Protein AF-0000000085168141 (afdb_homodimer)

Sequence (142 aa):
MNLNTAPNLSRPDDFYEALIEMHRGLDDEASQAVNARLILLLCNHIGGHDVLLDAMRSARAGVAAPLAEAAMNLNTAPNLSRPDDFYEALIEMHRGLDDEASQAVNARLILLLCNHIGGHDVLLDAMRSARAGVAAPLAEAA

Solvent-accessible surface area (backbone atoms only — not comparable to full-atom values): 7768 Å² total; per-residue (Å²): 127,72,60,41,82,57,92,39,49,86,52,59,65,60,50,52,51,49,57,51,57,60,42,54,96,50,52,75,68,51,35,48,52,22,52,53,43,28,47,55,42,51,49,24,48,67,33,44,65,65,24,52,54,46,33,47,51,50,15,39,48,63,61,60,42,62,60,60,68,71,102,123,74,61,41,82,57,92,40,47,86,51,58,65,58,50,53,50,49,58,52,57,61,42,55,96,48,52,75,68,51,36,48,50,24,51,52,43,26,48,55,43,51,48,24,48,68,32,44,65,65,23,50,52,45,32,46,51,49,16,39,48,64,60,61,47,62,61,61,69,72,102

Radius of gyration: 14.92 Å; Cα contacts (8 Å, |Δi|>4): 152; chains: 2; bounding box: 32×31×48 Å

pLDDT: mean 86.43, std 14.11, range [35.09, 95.12]

Secondary structure (DSSP, 8-state):
-----S---S-HHHHHHHHHHHHTT--HHHHHHHHHHHHHHHHHHH--HHHHHHHHHHHHHHHHHHHHHT-/-----S---S-HHHHHHHHHHHHTT--HHHHHHHHHHHHHHHHHHH--HHHHHHHHHHHHHHHHTTTTTT-

Structure (mmCIF, N/CA/C/O backbone):
data_AF-0000000085168141-model_v1
#
loop_
_entity.id
_entity.type
_entity.pdbx_description
1 polymer 'DUF2783 domain-containing protein'
#
loop_
_atom_site.group_PDB
_atom_site.id
_atom_site.type_symbol
_atom_site.label_atom_id
_atom_site.label_alt_id
_atom_site.label_comp_id
_atom_site.label_asym_id
_atom_site.label_entity_id
_atom_site.label_seq_id
_atom_site.pdbx_PDB_ins_code
_atom_site.Cartn_x
_atom_site.Cartn_y
_atom_site.Cartn_z
_atom_site.occupancy
_atom_site.B_iso_or_equiv
_atom_site.auth_seq_id
_atom_site.auth_comp_id
_atom_site.auth_asym_id
_atom_site.auth_atom_id
_atom_site.pdbx_PDB_model_num
ATOM 1 N N . MET A 1 1 ? -15.062 -13.039 -2.744 1 62.69 1 MET A N 1
ATOM 2 C CA . MET A 1 1 ? -15.078 -11.617 -3.092 1 62.69 1 MET A CA 1
ATOM 3 C C . MET A 1 1 ? -13.695 -11.133 -3.486 1 62.69 1 MET A C 1
ATOM 5 O O . MET A 1 1 ? -12.711 -11.406 -2.791 1 62.69 1 MET A O 1
ATOM 9 N N . ASN A 1 2 ? -13.422 -10.75 -4.789 1 82.88 2 ASN A N 1
ATOM 10 C CA . ASN A 1 2 ? -12.141 -10.523 -5.445 1 82.88 2 ASN A CA 1
ATOM 11 C C . ASN A 1 2 ? -11.766 -9.039 -5.449 1 82.88 2 ASN A C 1
ATOM 13 O O . ASN A 1 2 ? -12.617 -8.18 -5.223 1 82.88 2 ASN A O 1
ATOM 17 N N . LEU A 1 3 ? -10.531 -8.75 -5.543 1 91.25 3 LEU A N 1
ATOM 18 C CA . LEU A 1 3 ? -10.008 -7.387 -5.664 1 91.25 3 LEU A CA 1
ATOM 19 C C . LEU A 1 3 ? -10.805 -6.59 -6.691 1 91.25 3 LEU A C 1
ATOM 21 O O . LEU A 1 3 ? -11.125 -7.102 -7.766 1 91.25 3 LEU A O 1
ATOM 25 N N . ASN A 1 4 ? -11.281 -5.418 -6.312 1 92.62 4 ASN A N 1
ATOM 26 C CA . ASN A 1 4 ? -11.969 -4.512 -7.223 1 92.62 4 ASN A CA 1
ATOM 27 C C . ASN A 1 4 ? -10.992 -3.635 -7.992 1 92.62 4 ASN A C 1
ATOM 29 O O . ASN A 1 4 ? -10.391 -2.723 -7.422 1 92.62 4 ASN A O 1
ATOM 33 N N . THR A 1 5 ? -10.828 -3.885 -9.273 1 90.12 5 THR A N 1
ATOM 34 C CA . THR A 1 5 ? -9.891 -3.133 -10.094 1 90.12 5 THR A 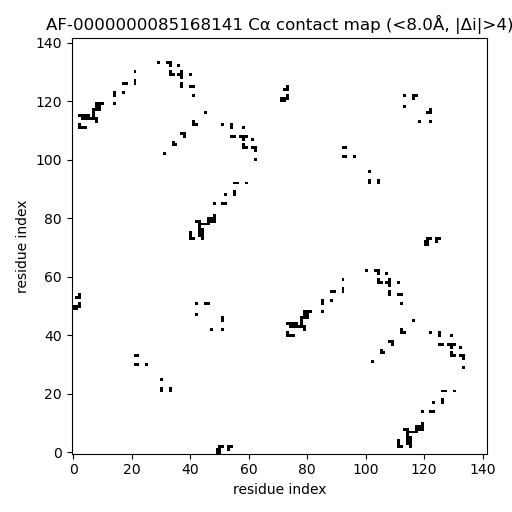CA 1
ATOM 35 C C . THR A 1 5 ? -10.625 -2.098 -10.945 1 90.12 5 THR A C 1
ATOM 37 O O . THR A 1 5 ? -10.008 -1.408 -11.758 1 90.12 5 THR A O 1
ATOM 40 N N . ALA A 1 6 ? -11.891 -2.066 -10.797 1 90.75 6 ALA A N 1
ATOM 41 C CA . ALA A 1 6 ? -12.68 -1.039 -11.477 1 90.75 6 ALA A CA 1
ATOM 42 C C . ALA A 1 6 ? -12.523 0.315 -10.789 1 90.75 6 ALA A C 1
ATOM 44 O O . ALA A 1 6 ? -12.312 0.384 -9.578 1 90.75 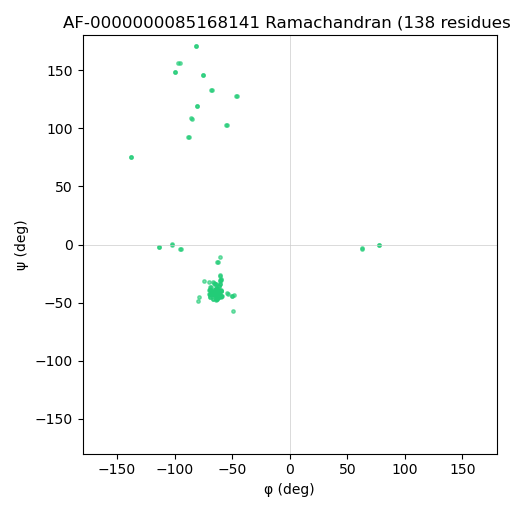6 ALA A O 1
ATOM 45 N N . PRO A 1 7 ? -12.539 1.38 -11.547 1 89.94 7 PRO A N 1
ATOM 46 C CA . PRO A 1 7 ? -12.406 2.709 -10.945 1 89.94 7 PRO A CA 1
ATOM 47 C C . PRO A 1 7 ? -13.438 2.975 -9.852 1 89.94 7 PRO A C 1
ATOM 49 O O . PRO A 1 7 ? -14.625 3.137 -10.148 1 89.94 7 PRO A O 1
ATOM 52 N N . ASN A 1 8 ? -13.023 2.881 -8.711 1 91.81 8 ASN A N 1
ATOM 53 C CA . ASN A 1 8 ? -13.891 3.102 -7.559 1 91.81 8 ASN A CA 1
ATOM 54 C C . ASN A 1 8 ? -13.477 4.344 -6.773 1 91.81 8 ASN A C 1
ATOM 56 O O . ASN A 1 8 ? -14.117 4.703 -5.785 1 91.81 8 ASN A O 1
ATOM 60 N N . LEU A 1 9 ? -12.461 4.902 -7.227 1 89 9 LEU A N 1
ATOM 61 C CA . LEU A 1 9 ? -11.977 6.105 -6.551 1 89 9 LEU A CA 1
ATOM 62 C C . LEU A 1 9 ? -12.789 7.328 -6.973 1 89 9 LEU A C 1
ATOM 64 O O . LEU A 1 9 ? -12.938 7.598 -8.164 1 89 9 LEU A O 1
ATOM 68 N N . SER A 1 10 ? -13.461 7.992 -6.043 1 86.5 10 SER A N 1
ATOM 69 C CA . SER A 1 10 ? -14.281 9.164 -6.34 1 86.5 10 SER A CA 1
ATOM 70 C C . SER A 1 10 ? -13.422 10.336 -6.797 1 86.5 10 SER A C 1
ATOM 72 O O . SER A 1 10 ? -13.836 11.125 -7.652 1 86.5 10 SER A O 1
ATOM 74 N N . ARG A 1 11 ? -12.211 10.438 -6.277 1 89.44 11 ARG A N 1
ATOM 75 C CA . ARG A 1 11 ? -11.297 11.539 -6.582 1 89.44 11 ARG A CA 1
ATOM 76 C C . ARG A 1 11 ? -9.875 11.023 -6.777 1 89.44 11 ARG A C 1
ATOM 78 O O . ARG A 1 11 ? -9.008 11.25 -5.93 1 89.44 11 ARG A O 1
ATOM 85 N N . PRO A 1 12 ? -9.609 10.391 -7.934 1 90.88 12 PRO A N 1
ATOM 86 C CA . PRO A 1 12 ? -8.281 9.82 -8.195 1 90.88 12 PRO A CA 1
ATOM 87 C C . PRO A 1 12 ? -7.172 10.867 -8.164 1 90.88 12 PRO A C 1
ATOM 89 O O . PRO A 1 12 ? -6.035 10.555 -7.801 1 90.88 12 PRO A O 1
ATOM 92 N N . ASP A 1 13 ? -7.539 12.094 -8.531 1 92.62 13 ASP A N 1
ATOM 93 C CA . ASP A 1 13 ? -6.57 13.18 -8.5 1 92.62 13 ASP A CA 1
ATOM 94 C C . ASP A 1 13 ? -6.105 13.469 -7.078 1 92.62 13 ASP A C 1
ATOM 96 O O . ASP A 1 13 ? -4.914 13.672 -6.836 1 92.62 13 ASP A O 1
ATOM 100 N N . ASP A 1 14 ? -7.074 13.555 -6.234 1 90.44 14 ASP A N 1
ATOM 101 C CA . ASP A 1 14 ? -6.773 13.82 -4.832 1 90.44 14 ASP A CA 1
ATOM 102 C C . ASP A 1 14 ? -5.926 12.703 -4.227 1 90.44 14 ASP A C 1
ATOM 104 O O . ASP A 1 14 ? -4.988 12.969 -3.473 1 90.44 14 ASP A O 1
ATOM 108 N N . PHE A 1 15 ? -6.324 11.578 -4.648 1 89.19 15 PHE A N 1
ATOM 109 C CA . PHE A 1 15 ? -5.602 10.406 -4.156 1 89.19 15 PHE A CA 1
ATOM 110 C C . PHE A 1 15 ? -4.148 10.438 -4.621 1 89.19 15 PHE A C 1
ATOM 112 O O . PHE A 1 15 ? -3.234 10.227 -3.822 1 89.19 15 PHE A O 1
ATOM 119 N N . TYR A 1 16 ? -4.016 10.734 -5.934 1 90.62 16 TYR A N 1
ATOM 120 C CA . TYR A 1 16 ? -2.682 10.812 -6.52 1 90.62 16 TYR A CA 1
ATOM 121 C C . TYR A 1 16 ? -1.844 11.883 -5.832 1 90.62 16 TYR A C 1
ATOM 123 O O . TYR A 1 16 ? -0.673 11.656 -5.52 1 90.62 16 TYR A O 1
ATOM 131 N N . GLU A 1 17 ? -2.432 12.953 -5.531 1 93.06 17 GLU A N 1
ATOM 132 C CA . GLU A 1 17 ? -1.768 14.062 -4.844 1 93.06 17 GLU A CA 1
ATOM 133 C C . GLU A 1 17 ? -1.353 13.664 -3.43 1 93.06 17 GLU A C 1
ATOM 135 O O . GLU A 1 17 ? -0.245 13.984 -2.99 1 93.06 17 GLU A O 1
ATOM 140 N N . ALA A 1 18 ? -2.229 12.938 -2.773 1 91.31 18 ALA A N 1
ATOM 141 C CA . ALA A 1 18 ? -1.964 12.484 -1.411 1 91.31 18 ALA A CA 1
ATOM 142 C C . ALA A 1 18 ? -0.78 11.516 -1.375 1 91.31 18 ALA A C 1
ATOM 144 O O . ALA A 1 18 ? 0.065 11.594 -0.479 1 91.31 18 ALA A O 1
ATOM 145 N N . LEU A 1 19 ? -0.724 10.641 -2.367 1 91.31 19 LEU A N 1
ATOM 146 C CA . LEU A 1 19 ? 0.372 9.688 -2.477 1 91.31 19 LEU A CA 1
ATOM 147 C C . LEU A 1 19 ? 1.707 10.406 -2.637 1 91.31 19 LEU A C 1
ATOM 149 O O . LEU A 1 19 ? 2.693 10.047 -1.991 1 91.31 19 LEU A O 1
ATOM 153 N N . ILE A 1 20 ? 1.742 11.492 -3.461 1 90.69 20 ILE A N 1
A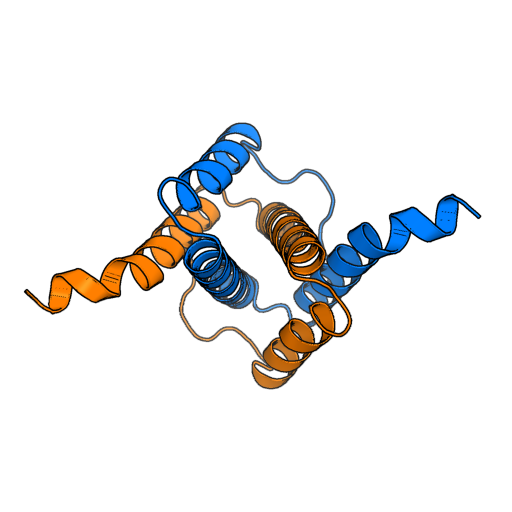TOM 154 C CA . ILE A 1 20 ? 2.943 12.281 -3.705 1 90.69 20 ILE A CA 1
ATOM 155 C C . ILE A 1 20 ? 3.35 13.008 -2.426 1 90.69 20 ILE A C 1
ATOM 157 O O . ILE A 1 20 ? 4.523 13 -2.045 1 90.69 20 ILE A O 1
ATOM 161 N N . GLU A 1 21 ? 2.432 13.609 -1.801 1 91.06 21 GLU A N 1
ATOM 162 C CA . GLU A 1 21 ? 2.676 14.375 -0.585 1 91.06 21 GLU A CA 1
ATOM 163 C C . GLU A 1 21 ? 3.23 13.492 0.527 1 91.06 21 GLU A C 1
ATOM 165 O O . GLU A 1 21 ? 4.059 13.938 1.327 1 91.06 21 GLU A O 1
ATOM 170 N N . MET A 1 22 ? 2.754 12.266 0.571 1 90.81 22 MET A N 1
ATOM 171 C CA . MET A 1 22 ? 3.189 11.305 1.577 1 90.81 22 MET A CA 1
ATOM 172 C C . MET A 1 22 ? 4.688 11.039 1.467 1 90.81 22 MET A C 1
ATOM 174 O O . MET A 1 22 ? 5.348 10.758 2.469 1 90.81 22 MET A O 1
ATOM 178 N N . HIS A 1 23 ? 5.164 11.07 0.253 1 91.12 23 HIS A N 1
ATOM 179 C CA . HIS A 1 23 ? 6.574 10.789 0.016 1 91.12 23 HIS A CA 1
ATOM 180 C C . HIS A 1 23 ? 7.395 12.078 -0.036 1 91.12 23 HIS A C 1
ATOM 182 O O . HIS A 1 23 ? 8.625 12.031 -0.125 1 91.12 23 HIS A O 1
ATOM 188 N N . ARG A 1 24 ? 6.688 13.18 0.067 1 90.19 24 ARG A N 1
ATOM 189 C CA . ARG A 1 24 ? 7.379 14.461 -0.051 1 90.19 24 ARG A CA 1
ATOM 190 C C . ARG A 1 24 ? 8.305 14.695 1.137 1 90.19 24 ARG A C 1
ATOM 192 O O . ARG A 1 24 ? 7.898 14.531 2.289 1 90.19 24 ARG A O 1
ATOM 199 N N . GLY A 1 25 ? 9.531 15.109 0.922 1 91 25 GLY A N 1
ATOM 200 C CA . GLY A 1 25 ? 10.477 15.414 1.987 1 91 25 GLY A CA 1
ATOM 201 C C . GLY A 1 25 ? 11.086 14.18 2.621 1 91 25 GLY A C 1
ATOM 202 O O . GLY A 1 25 ? 11.789 14.273 3.627 1 91 25 GLY A O 1
ATOM 203 N N . LEU A 1 26 ? 10.727 12.984 2.189 1 89 26 LEU A N 1
ATOM 204 C CA . LEU A 1 26 ? 11.219 11.734 2.75 1 89 26 LEU A CA 1
ATOM 205 C C . LEU A 1 26 ? 12.344 11.156 1.894 1 89 26 LEU A C 1
ATOM 207 O O . LEU A 1 26 ? 12.414 11.422 0.692 1 89 26 LEU A O 1
ATOM 211 N N . ASP A 1 27 ? 13.32 10.438 2.574 1 90.19 27 ASP A N 1
ATOM 212 C CA . ASP A 1 27 ? 14.359 9.711 1.847 1 90.19 27 ASP A CA 1
ATOM 213 C C . ASP A 1 27 ? 13.844 8.359 1.359 1 90.19 27 ASP A C 1
ATOM 215 O O . ASP A 1 27 ? 12.75 7.938 1.731 1 90.19 27 ASP A O 1
ATOM 219 N N . ASP A 1 28 ? 14.539 7.609 0.543 1 88.12 28 ASP A N 1
ATOM 220 C CA . ASP A 1 28 ? 14.141 6.324 -0.019 1 88.12 28 ASP A CA 1
ATOM 221 C C . ASP A 1 28 ? 13.742 5.34 1.082 1 88.12 28 ASP A C 1
ATOM 223 O O . ASP A 1 28 ? 12.727 4.656 0.976 1 88.12 28 ASP A O 1
ATOM 227 N N . GLU A 1 29 ? 14.562 5.41 2.092 1 90.31 29 GLU A N 1
ATOM 228 C CA . GLU A 1 29 ? 14.328 4.496 3.203 1 90.31 29 GLU A CA 1
ATOM 229 C C . GLU A 1 29 ? 13.039 4.844 3.939 1 90.31 29 GLU A C 1
ATOM 231 O O . GLU A 1 29 ? 12.227 3.961 4.227 1 90.31 29 GLU A O 1
ATOM 236 N N . ALA A 1 30 ? 12.852 6.168 4.145 1 92.19 30 ALA A N 1
ATOM 237 C CA . ALA A 1 30 ? 11.656 6.652 4.828 1 92.19 30 ALA A CA 1
ATOM 238 C C . ALA A 1 30 ? 10.414 6.453 3.969 1 92.19 30 ALA A C 1
ATOM 240 O O . ALA A 1 30 ? 9.344 6.109 4.48 1 92.19 30 ALA A O 1
ATOM 241 N N . SER A 1 31 ? 10.641 6.68 2.732 1 93.38 31 SER A N 1
ATOM 242 C CA . SER A 1 31 ? 9.539 6.488 1.789 1 93.38 31 SER A CA 1
A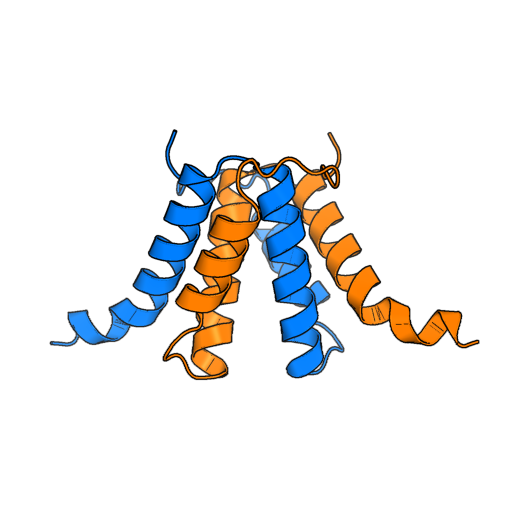TOM 243 C C . SER A 1 31 ? 9.047 5.047 1.804 1 93.38 31 SER A C 1
ATOM 245 O O . SER A 1 31 ? 7.836 4.801 1.789 1 93.38 31 SER A O 1
ATOM 247 N N . GLN A 1 32 ? 10.016 4.141 1.902 1 91 32 GLN A N 1
ATOM 248 C CA . GLN A 1 32 ? 9.664 2.725 1.922 1 91 32 GLN A CA 1
ATOM 249 C C . GLN A 1 32 ? 8.953 2.35 3.219 1 91 32 GLN A C 1
ATOM 251 O O . GLN A 1 32 ? 8 1.571 3.207 1 91 32 GLN A O 1
ATOM 256 N N . ALA A 1 33 ? 9.453 2.943 4.254 1 92.25 33 ALA A N 1
ATOM 257 C CA . ALA A 1 33 ? 8.859 2.678 5.562 1 92.25 33 ALA A CA 1
ATOM 258 C C . ALA A 1 33 ? 7.418 3.17 5.625 1 92.25 33 ALA A C 1
ATOM 260 O O . ALA A 1 33 ? 6.531 2.457 6.102 1 92.25 33 ALA A O 1
ATOM 261 N N . VAL A 1 34 ? 7.188 4.332 5.066 1 94.25 34 VAL A N 1
ATOM 262 C CA . VAL A 1 34 ? 5.852 4.918 5.066 1 94.25 34 VAL A CA 1
ATOM 263 C C . VAL A 1 34 ? 4.918 4.082 4.191 1 94.25 34 VAL A C 1
ATOM 265 O O . VAL A 1 34 ? 3.773 3.822 4.57 1 94.25 34 VAL A O 1
ATOM 268 N N . ASN A 1 35 ? 5.422 3.65 3.002 1 94.75 35 ASN A N 1
ATOM 269 C CA . ASN A 1 35 ? 4.637 2.82 2.092 1 94.75 35 ASN A CA 1
ATOM 270 C C . ASN A 1 35 ? 4.215 1.51 2.752 1 94.75 35 ASN A C 1
ATOM 272 O O . ASN A 1 35 ? 3.053 1.115 2.666 1 94.75 35 ASN A O 1
ATOM 276 N N . ALA A 1 36 ? 5.184 0.922 3.439 1 93.25 36 ALA A N 1
ATOM 277 C CA . ALA A 1 36 ? 4.906 -0.334 4.129 1 93.25 36 ALA A CA 1
ATOM 278 C C . ALA A 1 36 ? 3.84 -0.144 5.207 1 93.25 36 ALA A C 1
ATOM 280 O O . ALA A 1 36 ? 2.92 -0.956 5.328 1 93.25 36 ALA A O 1
ATOM 281 N N . ARG A 1 37 ? 3.965 0.938 5.926 1 93.81 37 ARG A N 1
ATOM 282 C CA . ARG A 1 37 ? 3.01 1.233 6.988 1 93.81 37 ARG A CA 1
ATOM 283 C C . ARG A 1 37 ? 1.62 1.493 6.422 1 93.81 37 ARG A C 1
ATOM 285 O O . ARG A 1 37 ? 0.621 1.027 6.973 1 93.81 37 ARG A O 1
ATOM 292 N N . LEU A 1 38 ? 1.607 2.262 5.332 1 95.12 38 LEU A N 1
ATOM 293 C CA . LEU A 1 38 ? 0.339 2.551 4.672 1 95.12 38 LEU A CA 1
ATOM 294 C C . LEU A 1 38 ? -0.343 1.266 4.215 1 95.12 38 LEU A C 1
ATOM 296 O O . LEU A 1 38 ? -1.543 1.085 4.43 1 95.12 38 LEU A O 1
ATOM 300 N N . ILE A 1 39 ? 0.41 0.319 3.613 1 94.62 39 ILE A N 1
ATOM 301 C CA . ILE A 1 39 ? -0.113 -0.949 3.115 1 94.62 39 ILE A CA 1
ATOM 302 C C . ILE A 1 39 ? -0.707 -1.752 4.27 1 94.62 39 ILE A C 1
ATOM 304 O O . ILE A 1 39 ? -1.803 -2.307 4.148 1 94.62 39 ILE A O 1
ATOM 308 N N . LEU A 1 40 ? 0.022 -1.808 5.406 1 94 40 LEU A N 1
ATOM 309 C CA . LEU A 1 40 ? -0.44 -2.531 6.586 1 94 40 LEU A CA 1
ATOM 310 C C . LEU A 1 40 ? -1.763 -1.961 7.09 1 94 40 LEU A C 1
ATOM 312 O O . LEU A 1 40 ? -2.672 -2.713 7.445 1 94 40 LEU A O 1
ATOM 316 N N . LEU A 1 41 ? -1.914 -0.606 7.062 1 94.31 41 LEU A N 1
ATOM 317 C CA . LEU A 1 41 ? -3.121 0.061 7.539 1 94.31 41 LEU A CA 1
ATOM 318 C C . LEU A 1 41 ? -4.297 -0.217 6.609 1 94.31 41 LEU A C 1
ATOM 320 O O . LEU A 1 41 ? -5.391 -0.558 7.07 1 94.31 41 LEU A O 1
ATOM 324 N N . LEU A 1 42 ? -4.043 -0.1 5.297 1 94.5 42 LEU A N 1
ATOM 325 C CA . LEU A 1 42 ? -5.086 -0.336 4.305 1 94.5 42 LEU A CA 1
ATOM 326 C C . LEU A 1 42 ? -5.543 -1.79 4.336 1 94.5 42 LEU A C 1
ATOM 328 O O . LEU A 1 42 ? -6.746 -2.07 4.277 1 94.5 42 LEU A O 1
ATOM 332 N N . CYS A 1 43 ? -4.566 -2.727 4.465 1 93.5 43 CYS A N 1
ATOM 333 C CA . CYS A 1 43 ? -4.875 -4.152 4.539 1 93.5 43 CYS A CA 1
ATOM 334 C C . CYS A 1 43 ? -5.742 -4.461 5.75 1 93.5 43 CYS A C 1
ATOM 336 O O . CYS A 1 43 ? -6.688 -5.246 5.66 1 93.5 43 CYS A O 1
ATOM 338 N N . ASN A 1 44 ? -5.352 -3.809 6.824 1 93.94 44 ASN A N 1
ATOM 339 C CA . ASN A 1 44 ? -6.121 -4.004 8.047 1 93.94 44 ASN A CA 1
ATOM 340 C C . ASN A 1 44 ? -7.559 -3.512 7.887 1 93.94 44 ASN A C 1
ATOM 342 O O . ASN A 1 44 ? -8.492 -4.137 8.398 1 93.94 44 ASN A O 1
ATOM 346 N N . HIS A 1 45 ? -7.715 -2.396 7.188 1 93.44 45 HIS A N 1
ATOM 347 C CA . HIS A 1 45 ? -9.039 -1.826 6.969 1 93.44 45 HIS A CA 1
ATOM 348 C C . HIS A 1 45 ? -9.891 -2.725 6.074 1 93.44 45 HIS A C 1
ATOM 350 O O . HIS A 1 45 ? -11.086 -2.898 6.32 1 93.44 45 HIS A O 1
ATOM 356 N N . ILE A 1 46 ? -9.297 -3.287 5.012 1 91.56 46 ILE A N 1
ATOM 357 C CA . ILE A 1 46 ? -10 -4.16 4.078 1 91.56 46 ILE A CA 1
ATOM 358 C C . ILE A 1 46 ? -10.344 -5.48 4.762 1 91.56 46 ILE A C 1
ATOM 360 O O . ILE A 1 46 ? -11.484 -5.941 4.703 1 91.56 46 ILE A O 1
ATOM 364 N N . GLY A 1 47 ? -9.461 -6.113 5.547 1 90.94 47 GLY A N 1
ATOM 365 C CA . GLY A 1 47 ? -9.656 -7.336 6.312 1 90.94 47 GLY A CA 1
ATOM 366 C C . GLY A 1 47 ? -9.961 -8.539 5.441 1 90.94 47 GLY A C 1
ATOM 367 O O . GLY A 1 47 ? -10.336 -9.602 5.945 1 90.94 47 GLY A O 1
ATOM 368 N N . GLY A 1 48 ? -10.094 -8.477 4.133 1 90.94 48 GLY A N 1
ATOM 369 C CA . GLY A 1 48 ? -10.344 -9.578 3.217 1 90.94 48 GLY A CA 1
ATOM 370 C C . GLY A 1 48 ? -9.07 -10.242 2.719 1 90.94 48 GLY A C 1
ATOM 371 O O . GLY A 1 48 ? -8.406 -9.719 1.819 1 90.94 48 GLY A O 1
ATOM 372 N N . HIS A 1 49 ? -8.656 -11.258 3.402 1 89.12 49 HIS A N 1
ATOM 373 C CA . HIS A 1 49 ? -7.402 -11.938 3.096 1 89.12 49 HIS A CA 1
ATOM 374 C C . HIS A 1 49 ? -7.312 -12.281 1.612 1 89.12 49 HIS A C 1
ATOM 376 O O . HIS A 1 49 ? -6.281 -12.047 0.979 1 89.12 49 HIS A O 1
ATOM 382 N N . ASP A 1 50 ? -8.344 -12.773 1.06 1 90 50 ASP A N 1
ATOM 383 C CA . ASP A 1 50 ? -8.367 -13.172 -0.346 1 90 50 ASP A CA 1
ATOM 384 C C . ASP A 1 50 ? -8.164 -11.961 -1.258 1 90 50 ASP A C 1
ATOM 386 O O . ASP A 1 50 ? -7.398 -12.023 -2.223 1 90 50 ASP A O 1
ATOM 390 N N . VAL A 1 51 ? -8.75 -10.867 -0.85 1 92.81 51 VAL A N 1
ATOM 391 C CA . VAL A 1 51 ? -8.68 -9.633 -1.624 1 92.81 51 VAL A CA 1
ATOM 392 C C . VAL A 1 51 ? -7.258 -9.078 -1.579 1 92.81 51 VAL A C 1
ATOM 394 O O . VAL A 1 51 ? -6.711 -8.672 -2.607 1 92.81 51 VAL A O 1
ATOM 397 N N . LEU A 1 52 ? -6.691 -9.133 -0.41 1 94.06 52 LEU A N 1
ATOM 398 C CA . LEU A 1 52 ? -5.34 -8.609 -0.22 1 94.06 52 LEU A CA 1
ATOM 399 C C . LEU A 1 52 ? -4.32 -9.445 -0.988 1 94.06 52 LEU A C 1
ATOM 401 O O . LEU A 1 52 ? -3.438 -8.898 -1.65 1 94.06 52 LEU A O 1
ATOM 405 N N . LEU A 1 53 ? -4.465 -10.758 -0.936 1 92.19 53 LEU A N 1
ATOM 406 C CA . LEU A 1 53 ? -3.564 -11.656 -1.649 1 92.19 53 LEU A CA 1
ATOM 407 C C 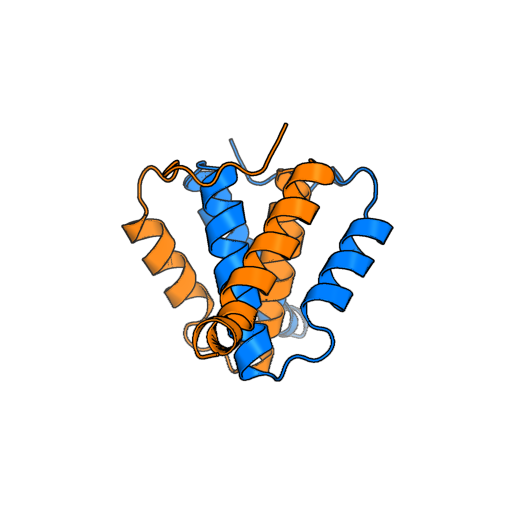. LEU A 1 53 ? -3.678 -11.453 -3.156 1 92.19 53 LEU A C 1
ATOM 409 O O . LEU A 1 53 ? -2.67 -11.469 -3.867 1 92.19 53 LEU A O 1
ATOM 413 N N . ASP A 1 54 ? -4.879 -11.219 -3.58 1 94.06 54 ASP A N 1
ATOM 414 C CA . ASP A 1 54 ? -5.113 -10.969 -5 1 94.06 54 ASP A CA 1
ATOM 415 C C . ASP A 1 54 ? -4.457 -9.664 -5.438 1 94.06 54 ASP A C 1
ATOM 417 O O . ASP A 1 54 ? -3.85 -9.594 -6.508 1 94.06 54 ASP A O 1
ATOM 421 N N . ALA A 1 55 ? -4.57 -8.703 -4.582 1 94.88 55 ALA A N 1
ATOM 422 C CA . ALA A 1 55 ? -3.975 -7.395 -4.859 1 94.88 55 ALA A CA 1
ATOM 423 C C . ALA A 1 55 ? -2.453 -7.496 -4.957 1 94.88 55 ALA A C 1
ATOM 425 O O . ALA A 1 55 ? -1.845 -6.938 -5.871 1 94.88 55 ALA A O 1
ATOM 426 N N . MET A 1 56 ? -1.825 -8.195 -4.02 1 94.88 56 MET A N 1
ATOM 427 C CA . MET A 1 56 ? -0.375 -8.359 -4.004 1 94.88 56 MET A CA 1
ATOM 428 C C . MET A 1 56 ? 0.101 -9.102 -5.25 1 94.88 56 MET A C 1
ATOM 430 O O . MET A 1 56 ? 1.107 -8.727 -5.852 1 94.88 56 MET A O 1
ATOM 434 N N . ARG A 1 57 ? -0.664 -10.109 -5.625 1 91.69 57 ARG A N 1
ATOM 435 C CA . ARG A 1 57 ? -0.337 -10.883 -6.824 1 91.69 57 ARG A CA 1
ATOM 436 C C . ARG A 1 57 ? -0.433 -10.016 -8.078 1 91.69 57 ARG A C 1
ATOM 438 O O . ARG A 1 57 ? 0.439 -10.07 -8.945 1 91.69 57 ARG A O 1
ATOM 445 N N . SER A 1 58 ? -1.449 -9.242 -8.117 1 93.44 58 SER A N 1
ATOM 446 C CA . SER A 1 58 ? -1.666 -8.344 -9.25 1 93.44 58 SER A CA 1
ATOM 447 C C . SER A 1 58 ? -0.569 -7.289 -9.336 1 93.44 58 SER A C 1
ATOM 449 O O . SER A 1 58 ? -0.093 -6.973 -10.422 1 93.44 58 SER A O 1
ATOM 451 N N . ALA A 1 59 ? -0.23 -6.742 -8.148 1 93.81 59 ALA A N 1
ATOM 452 C CA . ALA A 1 59 ? 0.821 -5.727 -8.094 1 93.81 59 ALA A CA 1
ATOM 453 C C . ALA A 1 59 ? 2.143 -6.277 -8.617 1 93.81 59 ALA A C 1
ATOM 455 O O . ALA A 1 59 ? 2.816 -5.625 -9.422 1 93.81 59 ALA A O 1
ATOM 456 N N . ARG A 1 60 ? 2.479 -7.496 -8.195 1 92.44 60 ARG A N 1
ATOM 457 C CA . ARG A 1 60 ? 3.713 -8.141 -8.633 1 92.44 60 ARG A CA 1
ATOM 458 C C . ARG A 1 60 ? 3.678 -8.445 -10.125 1 92.44 60 ARG A C 1
ATOM 460 O O . ARG A 1 60 ? 4.68 -8.273 -10.82 1 92.44 60 ARG A O 1
ATOM 467 N N . ALA A 1 61 ? 2.527 -8.867 -10.609 1 90.69 61 ALA A N 1
ATOM 468 C CA . ALA A 1 61 ? 2.346 -9.219 -12.023 1 90.69 61 ALA A CA 1
ATOM 469 C C . ALA A 1 61 ? 2.512 -7.988 -12.914 1 90.69 61 ALA A C 1
ATOM 471 O O . ALA A 1 61 ? 2.957 -8.102 -14.055 1 90.69 61 ALA A O 1
ATOM 472 N N . GLY A 1 62 ? 2.096 -6.867 -12.414 1 88.56 62 GLY A N 1
ATOM 473 C CA . GLY A 1 62 ? 2.209 -5.629 -13.164 1 88.56 62 GLY A CA 1
ATOM 474 C C . GLY A 1 62 ? 3.645 -5.168 -13.344 1 88.56 62 GLY A C 1
ATOM 475 O O . GLY A 1 62 ? 3.965 -4.473 -14.305 1 88.56 62 GLY A O 1
ATOM 476 N N . VAL A 1 63 ? 4.387 -5.395 -12.32 1 85.56 63 VAL A N 1
ATOM 477 C CA . VAL A 1 63 ? 5.789 -5 -12.391 1 85.56 63 VAL A CA 1
ATOM 478 C C . VAL A 1 63 ? 6.578 -6.035 -13.188 1 85.56 63 VAL A C 1
ATOM 480 O O . VAL A 1 63 ? 7.508 -5.688 -13.922 1 85.56 63 VAL A O 1
ATOM 483 N N . ALA A 1 64 ? 6.332 -7.367 -12.883 1 70.19 64 ALA A N 1
ATOM 484 C CA . ALA A 1 64 ? 7.012 -8.445 -13.594 1 70.19 64 ALA A CA 1
ATOM 485 C C . ALA A 1 64 ? 6.625 -8.453 -15.07 1 70.19 64 ALA A C 1
ATOM 487 O O . ALA A 1 64 ? 7.371 -8.953 -15.914 1 70.19 64 ALA A O 1
ATOM 488 N N . ALA A 1 65 ? 5.414 -8.102 -15.312 1 59.66 65 ALA A N 1
ATOM 489 C CA . ALA A 1 65 ? 4.879 -8.289 -16.656 1 59.66 65 ALA A CA 1
ATOM 490 C C . ALA A 1 65 ? 5.68 -7.504 -17.688 1 59.66 65 ALA A C 1
ATOM 492 O O . ALA A 1 65 ? 5.391 -7.559 -18.891 1 59.66 65 ALA A O 1
ATOM 493 N N . PRO A 1 66 ? 6.34 -6.426 -17.359 1 51.59 66 PRO A N 1
ATOM 494 C CA . PRO A 1 66 ? 6.812 -5.84 -18.625 1 51.59 66 PRO A CA 1
ATOM 495 C C . PRO A 1 66 ? 7.48 -6.867 -19.531 1 51.59 66 PRO A C 1
ATOM 497 O O . PRO A 1 66 ? 7.676 -6.605 -20.719 1 51.59 66 PRO A O 1
ATOM 500 N N . LEU A 1 67 ? 8.281 -7.637 -18.844 1 45.38 67 LEU A N 1
ATOM 501 C CA . LEU A 1 67 ? 9.289 -8.312 -19.656 1 45.38 67 LEU A CA 1
ATOM 502 C C . LEU A 1 67 ? 8.641 -9.383 -20.531 1 45.38 67 LEU A C 1
ATOM 504 O O . LEU A 1 67 ? 9.211 -9.773 -21.547 1 45.38 67 LEU A O 1
ATOM 508 N N . ALA A 1 68 ? 7.641 -9.93 -20 1 46.91 68 ALA A N 1
ATOM 509 C CA . ALA A 1 68 ? 7.195 -11.062 -20.812 1 46.91 68 ALA A CA 1
ATOM 510 C C . ALA A 1 68 ? 6.676 -10.594 -22.172 1 46.91 68 ALA A C 1
ATOM 512 O O . ALA A 1 68 ? 6.574 -11.391 -23.109 1 46.91 68 ALA A O 1
ATOM 513 N N . GLU A 1 69 ? 5.895 -9.477 -22.047 1 46.78 69 GLU A N 1
ATOM 514 C CA . GLU A 1 69 ? 5.348 -9.203 -23.375 1 46.78 69 GLU A CA 1
ATOM 515 C C . GLU A 1 69 ? 6.457 -8.938 -24.391 1 46.78 69 GLU A C 1
ATOM 517 O O . GLU A 1 69 ? 6.199 -8.836 -25.594 1 46.78 69 GLU A O 1
ATOM 522 N N . ALA A 1 70 ? 7.531 -8.367 -23.797 1 45.16 70 ALA A N 1
ATOM 523 C CA . ALA A 1 70 ? 8.453 -8.125 -24.906 1 45.16 70 ALA A CA 1
ATOM 524 C C . ALA A 1 70 ? 8.891 -9.438 -25.562 1 45.16 70 ALA A C 1
ATOM 526 O O . ALA A 1 70 ? 9.68 -9.438 -26.5 1 45.16 70 ALA A O 1
ATOM 527 N N . ALA A 1 71 ? 8.703 -10.633 -24.969 1 35.12 71 ALA A N 1
ATOM 528 C CA . ALA A 1 71 ? 9.18 -11.711 -25.828 1 35.12 71 ALA A CA 1
ATOM 529 C C . ALA A 1 71 ? 8.18 -12.016 -26.938 1 35.12 71 ALA A C 1
ATOM 531 O O . ALA A 1 71 ? 6.965 -11.875 -26.734 1 35.12 71 ALA A O 1
ATOM 532 N N . MET B 1 1 ? -16.906 7.699 7.723 1 62.5 1 MET B N 1
ATOM 533 C CA . MET B 1 1 ? -16.375 6.375 8.008 1 62.5 1 MET B CA 1
ATOM 534 C C . MET B 1 1 ? -14.852 6.383 7.961 1 62.5 1 MET B C 1
ATOM 536 O O . MET B 1 1 ? -14.258 6.918 7.023 1 62.5 1 MET B O 1
ATOM 540 N N . ASN B 1 2 ? -14.102 6.199 9.125 1 83.25 2 ASN B N 1
ATOM 541 C CA . ASN B 1 2 ? -12.68 6.438 9.359 1 83.25 2 ASN B CA 1
ATOM 542 C C . ASN B 1 2 ? -11.859 5.16 9.18 1 83.25 2 ASN B C 1
ATOM 544 O O . ASN B 1 2 ? -12.414 4.059 9.172 1 83.25 2 ASN B O 1
ATOM 548 N N . LEU B 1 3 ? -10.625 5.289 8.898 1 91.31 3 LEU B N 1
ATOM 549 C CA . LEU B 1 3 ? -9.68 4.18 8.789 1 91.31 3 LEU B CA 1
ATOM 550 C C . LEU B 1 3 ? -9.828 3.225 9.969 1 91.31 3 LEU B C 1
ATOM 552 O O . LEU B 1 3 ? -9.961 3.658 11.109 1 91.31 3 LEU B O 1
ATOM 556 N N . ASN B 1 4 ? -9.984 1.947 9.68 1 92.69 4 ASN B N 1
ATOM 557 C CA . ASN B 1 4 ? -10.039 0.914 10.711 1 92.69 4 ASN B CA 1
ATOM 558 C C . ASN B 1 4 ? -8.648 0.437 11.102 1 92.69 4 ASN B C 1
ATOM 560 O O . ASN B 1 4 ? -7.98 -0.258 10.328 1 92.69 4 ASN B O 1
ATOM 564 N N . THR B 1 5 ? -8.195 0.785 12.297 1 90.19 5 THR B N 1
ATOM 565 C CA . THR B 1 5 ? -6.859 0.418 12.758 1 90.19 5 THR B CA 1
ATOM 566 C C . THR B 1 5 ? -6.926 -0.757 13.727 1 90.19 5 THR B C 1
ATOM 568 O O . THR B 1 5 ? -5.906 -1.174 14.281 1 90.19 5 THR B O 1
ATOM 571 N N . ALA B 1 6 ? -8.109 -1.205 13.969 1 90.75 6 ALA B N 1
ATOM 572 C CA . ALA B 1 6 ? -8.281 -2.396 14.797 1 90.75 6 ALA B CA 1
ATOM 573 C C . ALA B 1 6 ? -7.914 -3.658 14.016 1 90.75 6 ALA B C 1
ATOM 575 O O . ALA B 1 6 ? -8.078 -3.715 12.797 1 90.75 6 ALA B O 1
ATOM 576 N N . PRO B 1 7 ? -7.367 -4.625 14.68 1 90 7 PRO B N 1
ATOM 577 C CA . PRO B 1 7 ? -7 -5.867 13.992 1 90 7 PRO B CA 1
ATOM 578 C C . PRO B 1 7 ? -8.18 -6.504 13.258 1 90 7 PRO B C 1
ATOM 580 O O . PRO B 1 7 ? -9.102 -7.023 13.898 1 90 7 PRO B O 1
ATOM 583 N N . ASN B 1 8 ? -8.188 -6.34 12.055 1 91.81 8 ASN B N 1
ATOM 584 C CA . ASN B 1 8 ? -9.242 -6.887 11.211 1 91.81 8 ASN B CA 1
ATOM 585 C C . ASN B 1 8 ? -8.711 -7.969 10.273 1 91.81 8 ASN B C 1
ATOM 587 O O . ASN B 1 8 ? -9.477 -8.57 9.516 1 91.81 8 ASN B O 1
ATOM 591 N N . LEU B 1 9 ? -7.488 -8.156 10.375 1 89 9 LEU B N 1
ATOM 592 C CA . LEU B 1 9 ? -6.879 -9.18 9.531 1 89 9 LEU B CA 1
ATOM 593 C C . LEU B 1 9 ? -7.09 -10.57 10.117 1 89 9 LEU B C 1
ATOM 595 O O . LEU B 1 9 ? -6.77 -10.805 11.281 1 89 9 LEU B O 1
ATOM 599 N N . SER B 1 10 ? -7.762 -11.453 9.398 1 86.5 10 SER B N 1
ATOM 600 C CA . SER B 1 10 ? -8.031 -12.812 9.867 1 86.5 10 SER B CA 1
ATOM 601 C C . SER B 1 10 ? -6.738 -13.617 9.992 1 86.5 10 SER B C 1
ATOM 603 O O . SER B 1 10 ? -6.605 -14.445 10.898 1 86.5 10 SER B O 1
ATOM 605 N N . ARG B 1 11 ? -5.773 -13.367 9.133 1 89.5 11 ARG B N 1
ATOM 606 C CA . ARG B 1 11 ? -4.508 -14.102 9.102 1 89.5 11 ARG B CA 1
ATOM 607 C C . ARG B 1 11 ? -3.334 -13.148 8.883 1 89.5 11 ARG B C 1
ATOM 609 O O . ARG B 1 11 ? -2.738 -13.133 7.805 1 89.5 11 ARG B O 1
ATOM 616 N N . PRO B 1 12 ? -2.959 -12.398 9.938 1 90.94 12 PRO B N 1
ATOM 617 C CA . PRO B 1 12 ? -1.875 -11.422 9.82 1 90.94 12 PRO B CA 1
ATOM 618 C C . PRO B 1 12 ? -0.55 -12.062 9.406 1 90.94 12 PRO B C 1
ATOM 620 O O . PRO B 1 12 ? 0.26 -11.422 8.727 1 90.94 12 PRO B O 1
ATOM 623 N N . ASP B 1 13 ? -0.376 -13.312 9.805 1 92.69 13 ASP B N 1
ATOM 624 C CA . ASP B 1 13 ? 0.836 -14.039 9.43 1 92.69 13 ASP B CA 1
ATOM 625 C C . ASP B 1 13 ? 0.917 -14.242 7.922 1 92.69 13 ASP B C 1
ATOM 627 O O . ASP B 1 13 ? 1.979 -14.062 7.324 1 92.69 13 ASP B O 1
ATOM 631 N N . ASP B 1 14 ? -0.184 -14.68 7.402 1 90.31 14 ASP B N 1
ATOM 632 C CA . ASP B 1 14 ? -0.25 -14.914 5.961 1 90.31 14 ASP B CA 1
ATOM 633 C C . ASP B 1 14 ? -0.035 -13.617 5.184 1 90.31 14 ASP B C 1
ATOM 635 O O . ASP B 1 14 ? 0.66 -13.609 4.164 1 90.31 14 ASP B O 1
ATOM 639 N N . PHE B 1 15 ? -0.63 -12.648 5.758 1 89.44 15 PHE B N 1
ATOM 640 C CA . PHE B 1 15 ? -0.504 -11.336 5.129 1 89.44 15 PHE B CA 1
ATOM 641 C C . PHE B 1 15 ? 0.948 -10.875 5.125 1 89.44 15 PHE B C 1
ATOM 643 O O . PHE B 1 15 ? 1.459 -10.43 4.094 1 89.44 15 PHE B O 1
ATOM 650 N N . TYR B 1 16 ? 1.565 -11.031 6.312 1 90.81 16 TYR B N 1
ATOM 651 C CA . TYR B 1 16 ? 2.963 -10.641 6.461 1 90.81 16 TYR B CA 1
ATOM 652 C C . TYR B 1 16 ? 3.854 -11.43 5.508 1 90.81 16 TYR B C 1
ATOM 654 O O . TYR B 1 16 ? 4.742 -10.859 4.867 1 90.81 16 TYR B O 1
ATOM 662 N N . GLU B 1 17 ? 3.57 -12.656 5.352 1 93.19 17 GLU B N 1
ATOM 663 C CA . GLU B 1 17 ? 4.312 -13.531 4.449 1 93.19 17 GLU B CA 1
ATOM 664 C C . GLU B 1 17 ? 4.137 -13.102 2.996 1 93.19 17 GLU B C 1
ATOM 666 O O . GLU B 1 17 ? 5.102 -13.078 2.229 1 93.19 17 GLU B O 1
ATOM 671 N N . ALA B 1 18 ? 2.922 -12.727 2.664 1 91.38 18 ALA B N 1
ATOM 672 C CA . ALA B 1 18 ? 2.605 -12.289 1.307 1 91.38 18 ALA B CA 1
ATOM 673 C C . ALA B 1 18 ? 3.354 -11.008 0.958 1 91.38 18 ALA B C 1
ATOM 675 O O . ALA B 1 18 ? 3.867 -10.859 -0.154 1 91.38 18 ALA B O 1
ATOM 676 N N . LEU B 1 19 ? 3.426 -10.102 1.927 1 91.25 19 LEU B N 1
ATOM 677 C CA . LEU B 1 19 ? 4.141 -8.844 1.743 1 91.25 19 LEU B CA 1
ATOM 678 C C . LEU B 1 19 ? 5.617 -9.094 1.459 1 91.25 19 LEU B C 1
ATOM 680 O O . LEU B 1 19 ? 6.195 -8.477 0.564 1 91.25 19 LEU B O 1
ATOM 684 N N . ILE B 1 20 ? 6.246 -10.062 2.182 1 90.88 20 ILE B N 1
ATOM 685 C CA . ILE B 1 20 ? 7.648 -10.422 2.016 1 90.88 20 ILE B CA 1
ATOM 686 C C . ILE B 1 20 ? 7.863 -11.055 0.642 1 90.88 20 ILE B C 1
ATOM 688 O O . ILE B 1 20 ? 8.797 -10.695 -0.075 1 90.88 20 ILE B O 1
ATOM 692 N N . GLU B 1 21 ? 7.043 -11.953 0.29 1 91.06 21 GLU B N 1
ATOM 693 C CA . GLU B 1 21 ? 7.145 -12.672 -0.978 1 91.06 21 GLU B CA 1
ATOM 694 C C . GLU B 1 21 ? 7.027 -11.719 -2.162 1 91.06 21 GLU B C 1
ATOM 696 O O . GLU B 1 21 ? 7.668 -11.922 -3.195 1 91.06 21 GLU B O 1
ATOM 701 N N . MET B 1 22 ? 6.188 -10.711 -2 1 90.81 22 MET B N 1
ATOM 702 C CA . MET B 1 22 ? 5.969 -9.711 -3.043 1 90.81 22 MET B CA 1
ATOM 703 C C . MET B 1 22 ? 7.266 -8.977 -3.375 1 90.81 22 MET B C 1
ATOM 705 O O . MET B 1 22 ? 7.469 -8.555 -4.516 1 90.81 22 MET B O 1
ATOM 709 N N . HIS B 1 23 ? 8.078 -8.797 -2.371 1 91.06 23 HIS B N 1
ATOM 710 C CA . HIS B 1 23 ? 9.328 -8.07 -2.553 1 91.06 23 HIS B CA 1
ATOM 711 C C . HIS B 1 23 ? 10.484 -9.023 -2.812 1 91.06 23 HIS B C 1
ATOM 713 O O . HIS B 1 23 ? 11.609 -8.586 -3.09 1 91.06 23 HIS B O 1
ATOM 719 N N . ARG B 1 24 ? 10.172 -10.289 -2.746 1 90.25 24 ARG B N 1
ATOM 720 C CA . ARG B 1 24 ? 11.234 -11.2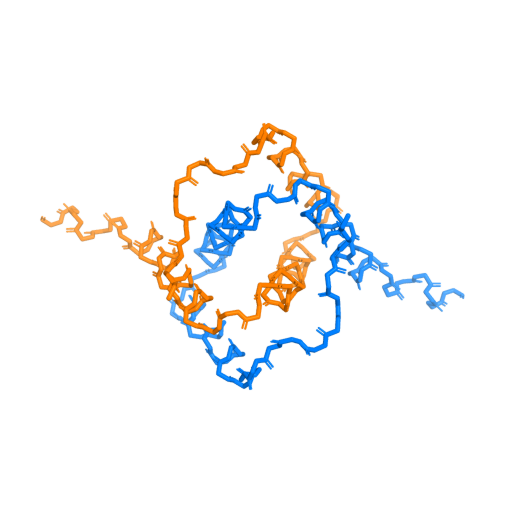81 -2.908 1 90.25 24 ARG B CA 1
ATOM 721 C C . ARG B 1 24 ? 11.773 -11.273 -4.332 1 90.25 24 ARG B C 1
ATOM 723 O O . ARG B 1 24 ? 11.008 -11.305 -5.297 1 90.25 24 ARG B O 1
ATOM 730 N N . GLY B 1 25 ? 13.07 -11.266 -4.516 1 90.94 25 GLY B N 1
ATOM 731 C CA . GLY B 1 25 ? 13.688 -11.32 -5.832 1 90.94 25 GLY B CA 1
ATOM 732 C C . GLY B 1 25 ? 13.656 -9.992 -6.562 1 90.94 25 GLY B C 1
ATOM 733 O O . GLY B 1 25 ? 14.008 -9.914 -7.742 1 90.94 25 GLY B O 1
ATOM 734 N N . LEU B 1 26 ? 13.102 -8.961 -5.984 1 88.94 26 LEU B N 1
ATOM 735 C CA . LEU B 1 26 ? 12.969 -7.648 -6.609 1 88.94 26 LEU B CA 1
ATOM 736 C C . LEU B 1 26 ? 14.055 -6.699 -6.109 1 88.94 26 LEU B C 1
ATOM 738 O O . LEU B 1 26 ? 14.578 -6.871 -5.008 1 88.94 26 LEU B O 1
ATOM 742 N N . ASP B 1 27 ? 14.5 -5.734 -7.02 1 90.12 27 ASP B N 1
ATOM 743 C CA . ASP B 1 27 ? 15.422 -4.684 -6.613 1 90.12 27 ASP B CA 1
ATOM 744 C C . ASP B 1 27 ? 14.688 -3.537 -5.926 1 90.12 27 ASP B C 1
ATOM 746 O O . ASP 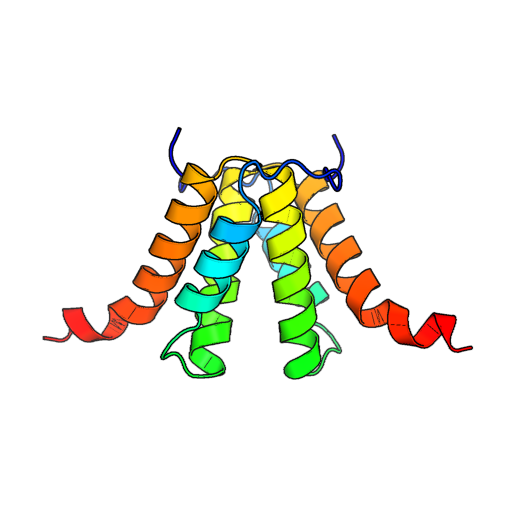B 1 27 ? 13.453 -3.504 -5.914 1 90.12 27 ASP B O 1
ATOM 750 N N . ASP B 1 28 ? 15.32 -2.578 -5.328 1 87.94 28 ASP B N 1
ATOM 751 C CA . ASP B 1 28 ? 14.734 -1.454 -4.609 1 87.94 28 ASP B CA 1
ATOM 752 C C . ASP B 1 28 ? 13.734 -0.705 -5.484 1 87.94 28 ASP B C 1
ATOM 754 O O . ASP B 1 28 ? 12.633 -0.374 -5.039 1 87.94 28 ASP B O 1
ATOM 758 N N . GLU B 1 29 ? 14.18 -0.552 -6.695 1 90.25 29 GLU B N 1
ATOM 759 C CA . GLU B 1 29 ? 13.344 0.183 -7.633 1 90.25 29 GLU B CA 1
ATOM 760 C C . GLU B 1 29 ? 12.07 -0.594 -7.957 1 90.25 29 GLU B C 1
ATOM 762 O O . GLU B 1 29 ? 10.969 -0.032 -7.945 1 90.25 29 GLU B O 1
ATOM 767 N N . ALA B 1 30 ? 12.25 -1.915 -8.164 1 92.19 30 ALA B N 1
ATOM 768 C CA . ALA B 1 30 ? 11.125 -2.789 -8.477 1 92.19 30 ALA B CA 1
ATOM 769 C C . ALA B 1 30 ? 10.211 -2.953 -7.266 1 92.19 30 ALA B C 1
ATOM 771 O O . ALA B 1 30 ? 8.984 -2.994 -7.406 1 92.19 30 ALA B O 1
ATOM 772 N N . SER B 1 31 ? 10.859 -3.043 -6.164 1 93.44 31 SER B N 1
ATOM 773 C CA . SER B 1 31 ? 10.102 -3.162 -4.922 1 93.44 31 SER B CA 1
ATOM 774 C C . SER B 1 31 ? 9.188 -1.957 -4.711 1 93.44 31 SER B C 1
ATOM 776 O O . SER B 1 31 ? 8.031 -2.109 -4.32 1 93.44 31 SER B O 1
ATOM 778 N N . GLN B 1 32 ? 9.742 -0.792 -5.066 1 91 32 GLN B N 1
ATOM 779 C CA . GLN B 1 32 ? 8.977 0.438 -4.906 1 91 32 GLN B CA 1
ATOM 780 C C . GLN B 1 32 ? 7.828 0.501 -5.91 1 91 32 GLN B C 1
ATOM 782 O O . GLN B 1 32 ? 6.723 0.938 -5.57 1 91 32 GLN B O 1
ATOM 787 N N . ALA B 1 33 ? 8.133 0.046 -7.066 1 92.31 33 ALA B N 1
ATOM 788 C CA . ALA B 1 33 ? 7.129 0.044 -8.125 1 92.31 33 ALA B CA 1
ATOM 789 C C . ALA B 1 33 ? 5.969 -0.883 -7.77 1 92.31 33 ALA B C 1
ATOM 791 O O . ALA B 1 33 ? 4.801 -0.512 -7.918 1 92.31 33 ALA B O 1
ATOM 792 N N . VAL B 1 34 ? 6.301 -2.023 -7.227 1 94.25 34 VAL B N 1
ATOM 793 C CA . VAL B 1 34 ? 5.289 -3.006 -6.855 1 94.25 34 VAL B CA 1
ATOM 794 C C . VAL B 1 34 ? 4.445 -2.469 -5.699 1 94.25 34 VAL B C 1
ATOM 796 O O . VAL B 1 34 ? 3.221 -2.607 -5.699 1 94.25 34 VAL B O 1
ATOM 799 N N . ASN B 1 35 ? 5.117 -1.845 -4.699 1 94.81 35 ASN B N 1
ATOM 800 C CA . ASN B 1 35 ? 4.426 -1.263 -3.553 1 94.81 35 ASN B CA 1
ATOM 801 C C . ASN B 1 35 ? 3.432 -0.188 -3.984 1 94.81 35 ASN B C 1
ATOM 803 O O . ASN B 1 35 ? 2.287 -0.176 -3.529 1 94.81 35 ASN B O 1
ATOM 807 N N . ALA B 1 36 ? 3.91 0.652 -4.898 1 93.19 36 ALA B N 1
ATOM 808 C CA . ALA B 1 36 ? 3.051 1.719 -5.406 1 93.19 36 ALA B CA 1
ATOM 809 C C . ALA B 1 36 ? 1.83 1.148 -6.121 1 93.19 36 ALA B C 1
ATOM 811 O O . ALA B 1 36 ? 0.708 1.617 -5.918 1 93.19 36 ALA B O 1
ATOM 812 N N . ARG B 1 37 ? 2.07 0.136 -6.906 1 93.81 37 ARG B N 1
ATOM 813 C CA . ARG B 1 37 ? 0.984 -0.501 -7.645 1 93.81 37 ARG B CA 1
ATOM 814 C C . ARG B 1 37 ? -0.012 -1.158 -6.695 1 93.81 37 ARG B C 1
ATOM 816 O O . ARG B 1 37 ? -1.225 -1.062 -6.895 1 93.81 37 ARG B O 1
ATOM 823 N N . LEU B 1 38 ? 0.542 -1.842 -5.688 1 95.12 38 LEU B N 1
ATOM 824 C CA . LEU B 1 38 ? -0.307 -2.48 -4.691 1 95.12 38 LEU B CA 1
ATOM 825 C C . LEU B 1 38 ? -1.189 -1.455 -3.988 1 95.12 38 LEU B C 1
ATOM 827 O O . LEU B 1 38 ? -2.391 -1.674 -3.822 1 95.12 38 LEU B O 1
ATOM 831 N N . ILE B 1 39 ? -0.631 -0.29 -3.592 1 94.62 39 ILE B N 1
ATOM 832 C CA . ILE B 1 39 ? -1.351 0.771 -2.896 1 94.62 39 ILE B CA 1
ATOM 833 C C . ILE B 1 39 ? -2.486 1.288 -3.777 1 94.62 39 ILE B C 1
ATOM 835 O O . ILE B 1 39 ? -3.609 1.475 -3.307 1 94.62 39 ILE B O 1
ATOM 839 N N . LEU B 1 40 ? -2.189 1.516 -5.078 1 93.94 40 LEU B N 1
ATOM 840 C CA . LEU B 1 40 ? -3.188 1.997 -6.027 1 93.94 40 LEU B CA 1
ATOM 841 C C . LEU B 1 40 ? -4.352 1.016 -6.137 1 93.94 40 LEU B C 1
ATOM 843 O O . LEU B 1 40 ? -5.512 1.425 -6.172 1 93.94 40 LEU B O 1
ATOM 847 N N . LEU B 1 41 ? -4.047 -0.318 -6.137 1 94.31 41 LEU B N 1
ATOM 848 C CA . LEU B 1 41 ? -5.062 -1.354 -6.262 1 94.31 41 LEU B CA 1
ATOM 849 C C . LEU B 1 41 ? -5.934 -1.415 -5.008 1 94.31 41 LEU B C 1
ATOM 851 O O . LEU B 1 41 ? -7.16 -1.459 -5.102 1 94.31 41 LEU B O 1
ATOM 855 N N . LEU B 1 42 ? -5.273 -1.379 -3.832 1 94.5 42 LEU B N 1
ATOM 856 C CA . LEU B 1 42 ? -5.988 -1.434 -2.564 1 94.5 42 LEU B CA 1
ATOM 857 C C . LEU B 1 42 ? -6.867 -0.2 -2.383 1 94.5 42 LEU B C 1
ATOM 859 O O . LEU B 1 42 ? -8.016 -0.309 -1.949 1 94.5 42 LEU B O 1
ATOM 863 N N . CYS B 1 43 ? -6.328 0.987 -2.754 1 93.44 43 CYS B N 1
ATOM 864 C CA . CYS B 1 43 ? -7.074 2.236 -2.664 1 93.44 43 CYS B CA 1
ATOM 865 C C . CYS B 1 43 ? -8.32 2.191 -3.541 1 93.44 43 CYS B C 1
ATOM 867 O O . CYS B 1 43 ? -9.391 2.643 -3.127 1 93.44 43 CYS B O 1
ATOM 869 N N . ASN B 1 44 ? -8.102 1.649 -4.711 1 93.94 44 ASN B N 1
ATOM 870 C CA . ASN B 1 44 ? -9.227 1.529 -5.629 1 93.94 44 ASN B CA 1
ATOM 871 C C . ASN B 1 44 ? -10.312 0.615 -5.07 1 93.94 44 ASN B C 1
ATOM 873 O O . ASN B 1 44 ? -11.5 0.883 -5.242 1 93.94 44 ASN B O 1
ATOM 877 N N . HIS B 1 45 ? -9.883 -0.456 -4.406 1 93.44 45 HIS B N 1
ATOM 878 C CA . HIS B 1 45 ? -10.828 -1.405 -3.828 1 93.44 45 HIS B CA 1
ATOM 879 C C . HIS B 1 45 ? -11.602 -0.777 -2.678 1 93.44 45 HIS B C 1
ATOM 881 O O . HIS B 1 45 ? -12.812 -0.994 -2.547 1 93.44 45 HIS B O 1
ATOM 887 N N . ILE B 1 46 ? -10.922 -0.005 -1.82 1 91.5 46 ILE B N 1
ATOM 888 C CA . ILE B 1 46 ? -11.547 0.648 -0.676 1 91.5 46 ILE B CA 1
ATOM 889 C C . ILE B 1 46 ? -12.477 1.761 -1.16 1 91.5 46 ILE B C 1
ATOM 891 O O . ILE B 1 46 ? -13.633 1.84 -0.741 1 91.5 46 ILE B O 1
ATOM 895 N N . GLY B 1 47 ? -12.109 2.598 -2.141 1 91.06 47 GLY B N 1
ATOM 896 C CA . GLY B 1 47 ? -12.898 3.658 -2.746 1 91.06 47 GLY B CA 1
ATOM 897 C C . GLY B 1 47 ? -13.289 4.746 -1.762 1 91.06 47 GLY B C 1
ATOM 898 O O . GLY B 1 47 ? -14.102 5.617 -2.082 1 91.06 47 GLY B O 1
ATOM 899 N N . GLY B 1 48 ? -13.008 4.695 -0.471 1 91.06 48 GLY B N 1
ATOM 900 C CA . GLY B 1 48 ? -13.305 5.703 0.534 1 91.06 48 GLY B CA 1
ATOM 901 C C . GLY B 1 48 ? -12.227 6.758 0.661 1 91.06 48 GLY B C 1
ATOM 902 O O . GLY B 1 48 ? -11.195 6.527 1.293 1 91.06 48 GLY B O 1
ATOM 903 N N . HIS B 1 49 ? -12.383 7.824 -0.058 1 89.19 49 HIS B N 1
ATOM 904 C CA . HIS B 1 49 ? -11.383 8.883 -0.105 1 89.19 49 HIS B CA 1
ATOM 905 C C . HIS B 1 49 ? -10.961 9.305 1.298 1 89.19 49 HIS B C 1
ATOM 907 O O . HIS B 1 49 ? -9.773 9.445 1.576 1 89.19 49 HIS B O 1
ATOM 913 N N . ASP B 1 50 ? -11.883 9.469 2.166 1 90.06 50 ASP B N 1
ATOM 914 C CA . ASP B 1 50 ? -11.602 9.898 3.531 1 90.06 50 ASP B CA 1
ATOM 915 C C . ASP B 1 50 ? -10.758 8.867 4.273 1 90.06 50 ASP B C 1
ATOM 917 O O . ASP B 1 50 ? -9.797 9.219 4.965 1 90.06 50 ASP B O 1
ATOM 921 N N . VAL B 1 51 ? -11.062 7.617 3.994 1 92.88 51 VAL B N 1
ATOM 922 C CA . VAL B 1 51 ? -10.375 6.508 4.641 1 92.88 51 VAL B CA 1
ATOM 923 C C . VAL B 1 51 ? -8.93 6.434 4.141 1 92.88 51 VAL B C 1
ATOM 925 O O . VAL B 1 51 ? -8 6.27 4.934 1 92.88 51 VAL B O 1
ATOM 928 N N . LEU B 1 52 ? -8.797 6.613 2.867 1 94.06 52 LEU B N 1
ATOM 929 C CA . LEU B 1 52 ? -7.473 6.543 2.252 1 94.06 52 LEU B CA 1
ATOM 930 C C . LEU B 1 52 ? -6.594 7.695 2.721 1 94.06 52 LEU B C 1
ATOM 932 O O . LEU B 1 52 ? -5.426 7.488 3.061 1 94.06 52 LEU B O 1
ATOM 936 N N . LEU B 1 53 ? -7.152 8.883 2.783 1 92.25 53 LEU B N 1
ATOM 937 C CA . LEU B 1 53 ? -6.418 10.062 3.238 1 92.25 53 LEU B CA 1
ATOM 938 C C . LEU B 1 53 ? -6 9.906 4.699 1 92.25 53 LEU B C 1
ATOM 940 O O . LEU B 1 53 ? -4.883 10.281 5.07 1 92.25 53 LEU B O 1
ATOM 944 N N . ASP B 1 54 ? -6.879 9.32 5.445 1 94.06 54 ASP B N 1
ATOM 945 C CA . ASP B 1 54 ? -6.578 9.078 6.855 1 94.06 54 ASP B CA 1
ATOM 946 C C . ASP B 1 54 ? -5.441 8.07 7.008 1 94.06 54 ASP B C 1
ATOM 948 O O . ASP B 1 54 ? -4.551 8.25 7.84 1 94.06 54 ASP B O 1
ATOM 952 N N . ALA B 1 55 ? -5.496 7.082 6.184 1 94.81 55 ALA B N 1
ATOM 953 C CA . ALA B 1 55 ? -4.461 6.047 6.199 1 94.81 55 ALA B CA 1
ATOM 954 C C . ALA B 1 55 ? -3.098 6.633 5.836 1 94.81 55 ALA B C 1
ATOM 956 O O . ALA B 1 55 ? -2.098 6.34 6.492 1 94.81 55 ALA B O 1
ATOM 957 N N . MET B 1 56 ? -3.041 7.453 4.789 1 94.88 56 MET B N 1
ATOM 958 C CA . MET B 1 56 ? -1.797 8.07 4.344 1 94.88 56 MET B CA 1
ATOM 959 C C . MET B 1 56 ? -1.228 8.984 5.422 1 94.88 56 MET B C 1
ATOM 961 O O . MET B 1 56 ? -0.021 8.984 5.672 1 94.88 56 MET B O 1
ATOM 965 N N . ARG B 1 57 ? -2.111 9.727 6.07 1 91.75 57 ARG B N 1
ATOM 966 C CA . ARG B 1 57 ? -1.699 10.609 7.152 1 91.75 57 ARG B CA 1
ATOM 967 C C . ARG B 1 57 ? -1.127 9.82 8.32 1 91.75 57 ARG B C 1
ATOM 969 O O . ARG B 1 57 ? -0.098 10.195 8.891 1 91.75 57 ARG B O 1
ATOM 976 N N . SER B 1 58 ? -1.783 8.766 8.633 1 93.56 58 SER B N 1
ATOM 977 C CA . SER B 1 58 ? -1.346 7.902 9.727 1 93.56 58 SER B CA 1
ATOM 978 C C . SER B 1 58 ? -0.001 7.254 9.414 1 93.56 58 SER B C 1
ATOM 980 O O . SER B 1 58 ? 0.863 7.156 10.289 1 93.56 58 SER B O 1
ATOM 982 N N . ALA B 1 59 ? 0.114 6.789 8.156 1 93.81 59 ALA B N 1
ATOM 983 C CA . ALA B 1 59 ? 1.36 6.164 7.727 1 93.81 59 ALA B CA 1
ATOM 984 C C . ALA B 1 59 ? 2.533 7.129 7.855 1 93.81 59 ALA B C 1
ATOM 986 O O . ALA B 1 59 ? 3.592 6.77 8.375 1 93.81 59 ALA B O 1
ATOM 987 N N . ARG B 1 60 ? 2.318 8.367 7.41 1 92.44 60 ARG B N 1
ATOM 988 C CA . ARG B 1 60 ? 3.352 9.391 7.477 1 92.44 60 ARG B CA 1
ATOM 989 C C . ARG B 1 60 ? 3.682 9.742 8.922 1 92.44 60 ARG B C 1
ATOM 991 O O . ARG B 1 60 ? 4.848 9.938 9.273 1 92.44 60 ARG B O 1
ATOM 998 N N . ALA B 1 61 ? 2.672 9.805 9.758 1 90.62 61 ALA B N 1
ATOM 999 C CA . ALA B 1 61 ? 2.832 10.148 11.172 1 90.62 61 ALA B CA 1
ATOM 1000 C C . ALA B 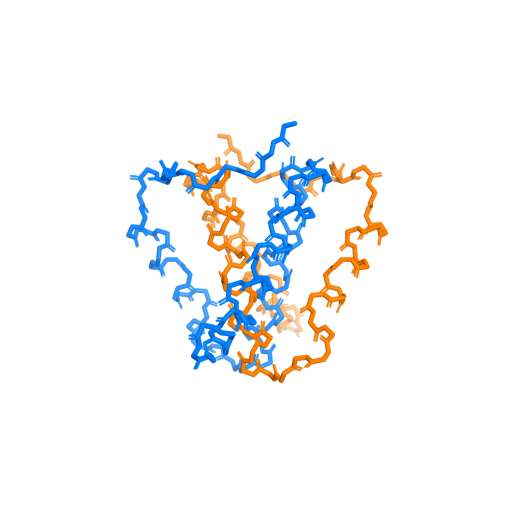1 61 ? 3.645 9.086 11.906 1 90.62 61 ALA B C 1
ATOM 1002 O O . ALA B 1 61 ? 4.355 9.391 12.867 1 90.62 61 ALA B O 1
ATOM 1003 N N . GLY B 1 62 ? 3.486 7.871 11.492 1 88.44 62 GLY B N 1
ATOM 1004 C CA . GLY B 1 62 ? 4.215 6.77 12.102 1 88.44 62 GLY B CA 1
ATOM 1005 C C . GLY B 1 62 ? 5.699 6.801 11.797 1 88.44 62 GLY B C 1
ATOM 1006 O O . GLY B 1 62 ? 6.504 6.277 12.57 1 88.44 62 GLY B O 1
ATOM 1007 N N . VAL B 1 63 ? 5.984 7.199 10.617 1 85.44 63 VAL B N 1
ATOM 1008 C CA . VAL B 1 63 ? 7.391 7.277 10.227 1 85.44 63 VAL B CA 1
ATOM 1009 C C . VAL B 1 63 ? 8.008 8.562 10.781 1 85.44 63 VAL B C 1
ATOM 1011 O O . VAL B 1 63 ? 9.18 8.578 11.164 1 85.44 63 VAL B O 1
ATOM 1014 N N . ALA B 1 64 ? 7.301 9.742 10.57 1 69.62 64 ALA B N 1
ATOM 1015 C CA . ALA B 1 64 ? 7.785 11.031 11.062 1 69.62 64 ALA B CA 1
ATOM 1016 C C . ALA B 1 64 ? 7.91 11.023 12.578 1 69.62 64 ALA B C 1
ATOM 1018 O O . ALA B 1 64 ? 8.641 11.844 13.156 1 69.62 64 ALA B O 1
ATOM 1019 N N . ALA B 1 65 ? 7.059 10.281 13.18 1 58.31 65 ALA B N 1
ATOM 1020 C CA . ALA B 1 65 ? 6.992 10.414 14.633 1 58.31 65 ALA B CA 1
ATOM 1021 C C . ALA B 1 65 ? 8.328 10.062 15.281 1 58.31 65 ALA B C 1
ATOM 1023 O O . ALA B 1 65 ? 8.438 10.008 16.5 1 58.31 65 ALA B O 1
ATOM 1024 N N . PRO B 1 66 ? 9.273 9.531 14.664 1 49.72 66 PRO B N 1
ATOM 1025 C CA . PRO B 1 66 ? 10.289 9.242 15.68 1 49.72 66 PRO B CA 1
ATOM 1026 C C . PRO B 1 66 ? 10.578 10.445 16.578 1 49.72 66 PRO B C 1
ATOM 1028 O O . PRO B 1 66 ? 10.961 10.273 17.734 1 49.72 66 PRO B O 1
ATOM 1031 N N . LEU B 1 67 ? 10.969 11.516 15.828 1 44.88 67 LEU B N 1
ATOM 1032 C CA . LEU B 1 67 ? 11.898 12.484 16.406 1 44.88 67 LEU B CA 1
ATOM 1033 C C . LEU B 1 67 ? 11.195 13.367 17.438 1 44.88 67 LEU B C 1
ATOM 1035 O O . LEU B 1 67 ? 11.844 14.141 18.141 1 44.88 67 LEU B O 1
ATOM 1039 N N . ALA B 1 68 ? 9.977 13.57 17.172 1 46.41 68 ALA B N 1
ATOM 1040 C CA . ALA B 1 68 ? 9.469 14.586 18.094 1 46.41 68 ALA B CA 1
ATOM 1041 C C . ALA B 1 68 ? 9.539 14.102 19.531 1 46.41 68 ALA B C 1
ATOM 1043 O O . ALA B 1 68 ? 9.438 14.898 20.469 1 46.41 68 ALA B O 1
ATOM 1044 N N . GLU B 1 69 ? 9.148 12.789 19.656 1 45.47 69 GLU B N 1
ATOM 1045 C CA . GLU B 1 69 ? 9.133 12.508 21.078 1 45.47 69 GLU B CA 1
ATOM 1046 C C . GLU B 1 69 ? 10.516 12.695 21.703 1 45.47 69 GLU B C 1
ATOM 1048 O O . GLU B 1 69 ? 10.68 12.57 22.922 1 45.47 69 GLU B O 1
ATOM 1053 N N . ALA B 1 70 ? 11.508 12.5 20.812 1 44.38 70 ALA B N 1
ATOM 1054 C CA . ALA B 1 70 ? 12.727 12.688 21.609 1 44.38 70 ALA B CA 1
ATOM 1055 C C . ALA B 1 70 ? 12.805 14.109 22.156 1 44.38 70 ALA B C 1
ATOM 1057 O O . ALA B 1 70 ? 13.773 14.461 22.828 1 44.38 70 ALA B O 1
ATOM 1058 N N . ALA B 1 71 ? 12.023 15.125 21.688 1 35.09 71 ALA B N 1
ATOM 1059 C CA . ALA B 1 71 ? 12.289 16.359 22.422 1 35.09 71 ALA B CA 1
ATOM 1060 C C . ALA B 1 71 ? 11.625 16.344 23.797 1 35.09 71 ALA B C 1
ATOM 1062 O O . ALA B 1 71 ? 10.562 15.734 23.969 1 35.09 71 ALA B O 1
#

Foldseek 3Di:
DEADPPPPDPCVPVVVVVLCVQCPPHDPVRNVVSVVVVLVVVCVVVVDPRHSVRVVVVVVCVVVPVPVVVD/DEADPPPPDPCVPVVVVVLCVQCPPHDPVRNVVSVVVVLVVVCVVVVPPRHSVRVVVVVVCVVVPPPVVVD

Nearest PDB structures (foldseek):
  4v6y-assembly1_AT  TM=4.464E-01  e=7.555E+00  Escherichia coli K-12
  4v6y-assembly1_AT  TM=4.694E-01  e=7.192E+00  Escherichia coli K-12

Organism: Herbaspirillum seropedicae (strain SmR1) (NCBI:txid757424)

InterPro domains:
  IPR021233 Protein of unknown function DUF2783 [PF10932] (3-60)